Protein AF-S7NZN9-F1 (afdb_monomer_lite)

Foldseek 3Di:
DDPDPVVVVVVVVVLVVVVVVLVVVVVVLVVQCVVCVVVVPVVSNVCSVVPPVVVSVVVVVVSVVD

Organism: Myotis brandtii (NCBI:txid109478)

Secondary structure (DSSP, 8-state):
-PPPHHHHHHHHHHHHHHHHHHHHHHHHHHHHHHHHHHTT-HHHHHHHHHHHHHHHHHHHHHHHT-

pLDDT: mean 77.48, std 9.69, range [45.47, 87.31]

Radius of gyration: 16.66 Å; chains: 1; bounding box: 36×14×51 Å

Structure (mmCIF, N/CA/C/O backbone):
data_AF-S7NZN9-F1
#
_entry.id   AF-S7NZN9-F1
#
loop_
_atom_site.group_PDB
_atom_site.id
_atom_site.type_symbol
_atom_site.label_atom_id
_atom_site.label_alt_id
_atom_site.label_comp_id
_atom_site.label_asym_id
_atom_site.label_entity_id
_atom_site.label_seq_id
_atom_site.pdbx_PDB_ins_code
_atom_site.Cartn_x
_atom_site.Cartn_y
_atom_site.Cartn_z
_atom_site.occupancy
_atom_site.B_iso_or_equiv
_atom_site.auth_seq_id
_atom_site.auth_comp_id
_atom_site.auth_asym_id
_atom_site.auth_atom_id
_atom_site.pdbx_PDB_model_num
ATOM 1 N N . MET A 1 1 ? -14.173 -2.260 33.279 1.00 48.88 1 MET A N 1
ATOM 2 C CA . MET A 1 1 ? -15.143 -1.257 32.785 1.00 48.88 1 MET A CA 1
ATOM 3 C C . MET A 1 1 ? -15.302 -1.477 31.293 1.00 48.88 1 MET A C 1
ATOM 5 O O . MET A 1 1 ? -14.285 -1.595 30.626 1.00 48.88 1 MET A O 1
ATOM 9 N N . LYS A 1 2 ? -16.533 -1.617 30.790 1.00 52.03 2 LYS A N 1
ATOM 10 C CA . LYS A 1 2 ? -16.808 -1.674 29.349 1.00 52.03 2 LYS A CA 1
ATOM 11 C C . LYS A 1 2 ? -17.082 -0.229 28.897 1.00 52.03 2 LYS A C 1
ATOM 13 O O . LYS A 1 2 ? -17.974 0.378 29.486 1.00 52.03 2 LYS A O 1
ATOM 18 N N . PRO A 1 3 ? -16.314 0.328 27.949 1.00 58.88 3 PRO A N 1
ATOM 19 C CA . PRO A 1 3 ? -16.568 1.643 27.380 1.00 58.88 3 PRO A CA 1
ATOM 20 C C . PRO A 1 3 ? -18.015 1.771 26.880 1.00 58.88 3 PRO A C 1
ATOM 22 O O . PRO A 1 3 ? -18.608 0.757 26.480 1.00 58.88 3 PRO A O 1
ATOM 25 N N . PRO A 1 4 ? -18.609 2.972 26.940 1.00 69.69 4 PRO A N 1
ATOM 26 C CA . PRO A 1 4 ? -19.917 3.255 26.364 1.00 69.69 4 PRO A CA 1
ATOM 27 C C . PRO A 1 4 ? -19.994 2.798 24.900 1.00 69.69 4 PRO A C 1
ATOM 29 O O . PRO A 1 4 ? -19.041 2.919 24.139 1.00 69.69 4 PRO A O 1
ATOM 32 N N . GLN A 1 5 ? -21.144 2.247 24.500 1.00 64.06 5 GLN A N 1
ATOM 33 C CA . GLN A 1 5 ? -21.344 1.636 23.174 1.00 64.06 5 GLN A CA 1
ATOM 34 C C . GLN A 1 5 ? -21.006 2.567 21.995 1.00 64.06 5 GLN A C 1
ATOM 36 O O . GLN A 1 5 ? -20.628 2.066 20.943 1.00 64.06 5 GLN A O 1
ATOM 41 N N . GLY A 1 6 ? -21.102 3.889 22.176 1.00 69.19 6 GLY A N 1
ATOM 42 C CA . GLY A 1 6 ? -20.703 4.874 21.167 1.00 69.19 6 GLY A CA 1
ATOM 43 C C . GLY A 1 6 ? -19.193 4.921 20.909 1.00 69.19 6 GLY A C 1
ATOM 44 O O . GLY A 1 6 ? -18.793 4.967 19.755 1.00 69.19 6 GLY A O 1
ATOM 45 N N . GLU A 1 7 ? -18.359 4.813 21.949 1.00 68.81 7 GLU A N 1
ATOM 46 C CA . GLU A 1 7 ? -16.892 4.828 21.801 1.00 68.81 7 GLU A CA 1
ATOM 47 C C . GLU A 1 7 ? -16.382 3.564 21.098 1.00 68.81 7 GLU A C 1
ATOM 49 O O . GLU A 1 7 ? -15.445 3.624 20.308 1.00 68.81 7 GLU A O 1
ATOM 54 N N . TRP A 1 8 ? -17.018 2.413 21.344 1.00 72.56 8 TRP A N 1
ATOM 55 C CA . TRP A 1 8 ? -16.690 1.178 20.626 1.00 72.56 8 TRP A CA 1
ATOM 56 C C . TRP A 1 8 ? -17.093 1.228 19.153 1.00 72.56 8 TRP A C 1
ATOM 58 O O . TRP A 1 8 ? -16.351 0.718 18.320 1.00 72.56 8 TRP A O 1
ATOM 68 N N . GLY A 1 9 ? -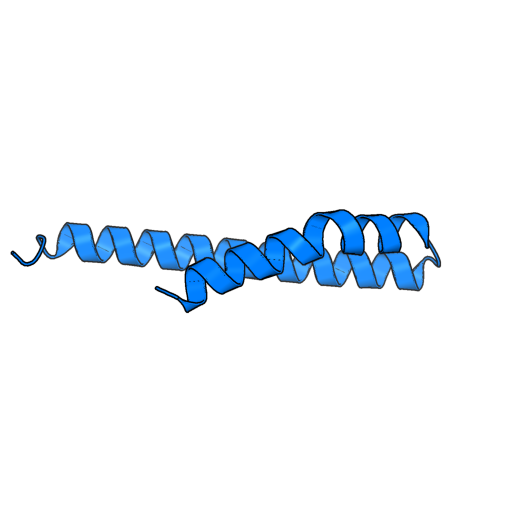18.249 1.823 18.839 1.00 74.88 9 GLY A N 1
ATOM 69 C CA . GLY A 1 9 ? -18.697 2.008 17.458 1.00 74.88 9 GLY A CA 1
ATOM 70 C C . GLY A 1 9 ? -17.768 2.942 16.685 1.00 74.88 9 GLY A C 1
ATOM 71 O O . GLY A 1 9 ? -17.307 2.590 15.610 1.00 74.88 9 GLY A O 1
ATOM 72 N N . GLU A 1 10 ? -17.395 4.073 17.283 1.00 79.44 10 GLU A N 1
ATOM 73 C CA . GLU A 1 10 ? -16.463 5.030 16.677 1.00 79.44 10 GLU A CA 1
ATOM 74 C C . GLU A 1 10 ? -15.054 4.439 16.485 1.00 79.44 10 GLU A C 1
ATOM 76 O O . GLU A 1 10 ? -14.428 4.632 15.439 1.00 79.44 10 GLU A O 1
ATOM 81 N N . ALA A 1 11 ? -14.563 3.665 17.460 1.00 80.94 11 ALA A N 1
ATOM 82 C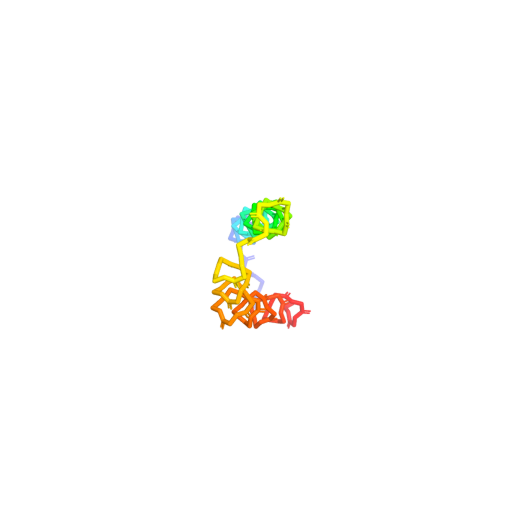 CA . ALA A 1 11 ? -13.295 2.950 17.333 1.00 80.94 11 ALA A CA 1
ATOM 83 C C . ALA A 1 11 ? -13.344 1.897 16.213 1.00 80.94 11 ALA A C 1
ATOM 85 O O . ALA A 1 11 ? -12.395 1.782 15.436 1.00 80.94 11 ALA A O 1
ATOM 86 N N . GLN A 1 12 ? -14.453 1.162 16.099 1.00 80.44 12 GLN A N 1
ATOM 87 C CA . GLN A 1 12 ? -14.654 0.170 15.045 1.00 80.44 12 GLN A CA 1
ATOM 88 C C . GLN A 1 12 ? -14.720 0.825 13.658 1.00 80.44 12 GLN A C 1
ATOM 90 O O . GLN A 1 12 ? -14.014 0.381 12.754 1.00 80.44 12 GLN A O 1
ATOM 95 N N . ASP A 1 13 ? -15.481 1.909 13.509 1.00 86.50 13 ASP A N 1
ATOM 96 C CA . ASP A 1 13 ? -15.585 2.665 12.256 1.00 86.50 13 ASP A CA 1
ATOM 97 C C . ASP A 1 13 ? -14.222 3.244 11.840 1.00 86.50 13 ASP A C 1
ATOM 99 O O . ASP A 1 13 ? -13.839 3.193 10.670 1.00 86.50 13 ASP A O 1
ATOM 103 N N . THR A 1 14 ? -13.439 3.738 12.806 1.00 86.19 14 THR A N 1
ATOM 104 C CA . THR A 1 14 ? -12.077 4.243 12.563 1.00 86.19 14 THR A CA 1
ATOM 105 C C . THR A 1 14 ? -11.140 3.130 12.090 1.00 86.19 14 THR A C 1
ATOM 107 O O . THR A 1 14 ? -10.370 3.327 11.145 1.00 86.19 14 THR A O 1
ATOM 110 N N . MET A 1 15 ? -11.203 1.947 12.710 1.00 85.44 15 MET A N 1
ATOM 111 C CA . MET A 1 15 ? -10.406 0.789 12.289 1.00 85.44 15 MET A CA 1
ATOM 112 C C . MET A 1 15 ? -10.815 0.306 10.896 1.00 85.44 15 MET A C 1
ATOM 114 O O . MET A 1 15 ? -9.947 0.030 10.071 1.00 85.44 15 MET A O 1
ATOM 118 N N . GLU A 1 16 ? -12.112 0.255 10.594 1.00 86.62 16 GLU A N 1
ATOM 119 C CA . GLU A 1 16 ? -12.615 -0.163 9.283 1.00 86.62 16 GLU A CA 1
ATOM 120 C C . GLU A 1 16 ? -12.224 0.829 8.175 1.00 86.62 16 GLU A C 1
ATOM 122 O O . GLU A 1 16 ? -11.764 0.414 7.107 1.00 86.62 16 GLU A O 1
ATOM 127 N N . ALA A 1 17 ? -12.294 2.135 8.451 1.00 87.31 17 ALA A N 1
ATOM 128 C CA . ALA A 1 17 ? -11.806 3.173 7.545 1.00 87.31 17 ALA A CA 1
ATOM 129 C C . ALA A 1 17 ? -10.289 3.066 7.309 1.00 87.31 17 ALA A C 1
ATOM 131 O O . ALA A 1 17 ? -9.832 3.167 6.167 1.00 87.31 17 ALA A O 1
ATOM 132 N N . THR A 1 18 ? -9.511 2.810 8.365 1.00 86.75 18 THR A N 1
ATOM 133 C CA . THR A 1 18 ? -8.055 2.625 8.260 1.00 86.75 18 THR A CA 1
ATOM 134 C C . THR A 1 18 ? -7.722 1.380 7.429 1.00 86.75 18 THR A C 1
ATOM 136 O O . THR A 1 18 ? -6.918 1.458 6.503 1.00 86.75 18 THR A O 1
ATOM 139 N N . LEU A 1 19 ? -8.413 0.258 7.659 1.00 84.56 19 LEU A N 1
ATOM 140 C CA . LEU A 1 19 ? -8.264 -0.969 6.866 1.00 84.56 19 LEU A CA 1
ATOM 141 C C . LEU A 1 19 ? -8.631 -0.763 5.389 1.00 84.56 19 LEU A C 1
ATOM 143 O O . LEU A 1 19 ? -7.980 -1.320 4.501 1.00 84.56 19 LEU A O 1
ATOM 147 N N . ALA A 1 20 ? -9.673 0.019 5.099 1.00 86.94 20 ALA A N 1
ATOM 148 C CA . ALA A 1 20 ? -10.051 0.353 3.728 1.00 86.94 20 ALA A CA 1
ATOM 149 C C . ALA A 1 20 ? -8.963 1.185 3.026 1.00 86.94 20 A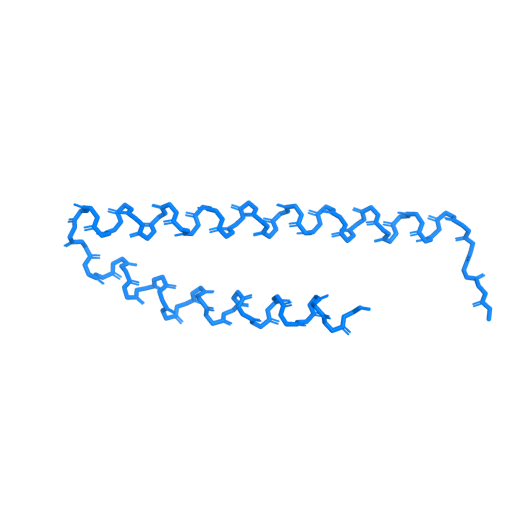LA A C 1
ATOM 151 O O . ALA A 1 20 ? -8.610 0.893 1.879 1.00 86.94 20 ALA A O 1
ATOM 152 N N . LEU A 1 21 ? -8.395 2.171 3.728 1.00 86.75 21 LEU A N 1
ATOM 153 C CA . LEU A 1 21 ? -7.261 2.971 3.258 1.00 86.75 21 LEU A CA 1
ATOM 154 C C . LEU A 1 21 ? -6.036 2.101 2.962 1.00 86.75 21 LEU A C 1
ATOM 156 O O . LEU A 1 21 ? -5.450 2.222 1.888 1.00 86.75 21 LEU A O 1
ATOM 160 N N . GLU A 1 22 ? -5.689 1.174 3.850 1.00 83.75 22 GLU A N 1
ATOM 161 C CA . GLU A 1 22 ? -4.559 0.262 3.640 1.00 83.75 22 GLU A CA 1
ATOM 162 C C . GLU A 1 22 ? -4.757 -0.677 2.459 1.00 83.75 22 GLU A C 1
ATOM 164 O O . GLU A 1 22 ? -3.844 -0.878 1.660 1.00 83.75 22 GLU A O 1
ATOM 169 N N . ARG A 1 23 ? -5.960 -1.240 2.299 1.00 84.81 23 ARG A N 1
ATOM 170 C CA . ARG A 1 23 ? -6.281 -2.068 1.128 1.00 84.81 23 ARG A CA 1
ATOM 171 C C . ARG A 1 23 ? -6.135 -1.271 -0.164 1.00 84.81 23 ARG A C 1
ATOM 173 O O . ARG A 1 23 ? -5.559 -1.783 -1.122 1.00 84.81 23 ARG A O 1
ATOM 180 N N . SER A 1 24 ? -6.617 -0.027 -0.181 1.00 87.06 24 SER A N 1
ATOM 181 C CA . SER A 1 24 ? -6.465 0.871 -1.329 1.00 87.06 24 SER A CA 1
ATOM 182 C C . SER A 1 24 ? -4.996 1.191 -1.616 1.00 87.06 24 SER A C 1
ATOM 184 O O . SER A 1 24 ? -4.599 1.212 -2.780 1.00 87.06 24 SER A O 1
ATOM 186 N N . LEU A 1 25 ? -4.187 1.428 -0.580 1.00 85.31 25 LEU A N 1
ATOM 187 C CA . LEU A 1 25 ? -2.755 1.694 -0.713 1.00 85.31 25 LEU A CA 1
ATOM 188 C C . LEU A 1 25 ? -2.014 0.475 -1.282 1.00 85.31 25 LEU A C 1
ATOM 190 O O . LEU A 1 25 ? -1.266 0.613 -2.247 1.00 85.31 25 LEU A O 1
ATOM 194 N N . ASN A 1 26 ? -2.289 -0.722 -0.756 1.00 83.12 26 ASN A N 1
ATOM 195 C CA . ASN A 1 26 ? -1.700 -1.974 -1.243 1.00 83.12 26 ASN A CA 1
ATOM 196 C C . ASN A 1 26 ? -2.047 -2.225 -2.710 1.00 83.12 26 ASN A C 1
ATOM 198 O O . ASN A 1 26 ? -1.186 -2.602 -3.501 1.00 83.12 26 ASN A O 1
ATOM 202 N N . GLN A 1 27 ? -3.301 -1.979 -3.093 1.00 86.12 27 GLN A N 1
ATOM 203 C CA . GLN A 1 27 ? -3.735 -2.123 -4.477 1.00 86.12 27 GLN A CA 1
ATOM 204 C C . GLN A 1 27 ? -2.988 -1.150 -5.404 1.00 86.12 27 GLN A C 1
ATOM 206 O O . GLN A 1 27 ? -2.468 -1.569 -6.437 1.00 86.12 27 GLN A O 1
ATOM 211 N N . ALA A 1 28 ? -2.855 0.119 -5.005 1.00 87.25 28 ALA A N 1
ATOM 212 C CA . ALA A 1 28 ? -2.111 1.116 -5.774 1.00 87.25 28 ALA A CA 1
ATOM 213 C C . ALA A 1 28 ? -0.616 0.766 -5.904 1.00 87.25 28 ALA A C 1
ATOM 215 O O . ALA A 1 28 ? -0.033 0.941 -6.974 1.00 87.25 28 ALA A O 1
ATOM 216 N N . LEU A 1 29 ? 0.005 0.233 -4.847 1.00 84.94 29 LEU A N 1
ATOM 217 C CA . LEU A 1 29 ? 1.399 -0.223 -4.875 1.00 84.94 29 LEU A CA 1
ATOM 218 C C . LEU A 1 29 ? 1.592 -1.420 -5.814 1.00 84.94 29 LEU A C 1
ATOM 220 O O . LEU A 1 29 ? 2.539 -1.426 -6.603 1.00 84.94 29 LEU A O 1
ATOM 224 N N . LEU A 1 30 ? 0.685 -2.401 -5.784 1.00 84.94 30 LEU A N 1
ATOM 225 C CA . LEU A 1 30 ? 0.713 -3.550 -6.696 1.00 84.94 30 LEU A CA 1
ATOM 226 C C . LEU A 1 30 ? 0.574 -3.115 -8.159 1.00 84.94 30 LEU A C 1
ATOM 228 O O . LEU A 1 30 ? 1.316 -3.591 -9.021 1.00 84.94 30 LEU A O 1
ATOM 232 N N . GLU A 1 31 ? -0.340 -2.189 -8.442 1.00 87.25 31 GLU A N 1
ATOM 233 C CA . GLU A 1 31 ? -0.525 -1.621 -9.780 1.00 87.25 31 GLU A CA 1
ATOM 234 C C . GLU A 1 31 ? 0.710 -0.849 -10.245 1.00 87.25 31 GLU A C 1
ATOM 236 O O . GLU A 1 31 ? 1.147 -1.000 -11.389 1.00 87.25 31 GLU A O 1
ATOM 241 N N . LEU A 1 32 ? 1.325 -0.070 -9.354 1.00 85.44 32 LEU A N 1
ATOM 242 C CA . LEU A 1 32 ? 2.544 0.670 -9.654 1.00 85.44 32 LEU A CA 1
ATOM 243 C C . LEU 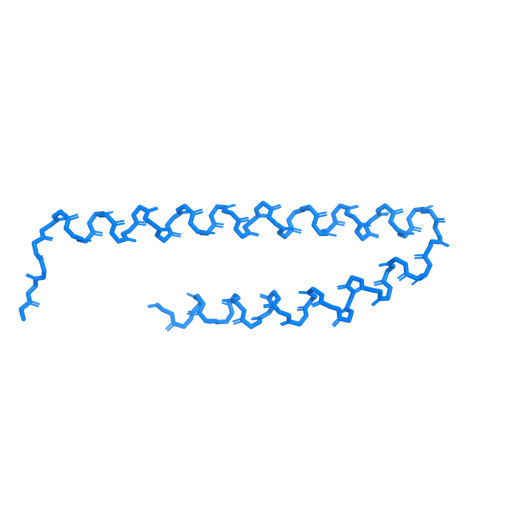A 1 32 ? 3.736 -0.268 -9.906 1.00 85.44 32 LEU A C 1
ATOM 245 O O . LEU A 1 32 ? 4.511 -0.035 -10.835 1.00 85.44 32 LEU A O 1
ATOM 249 N N . GLN A 1 33 ? 3.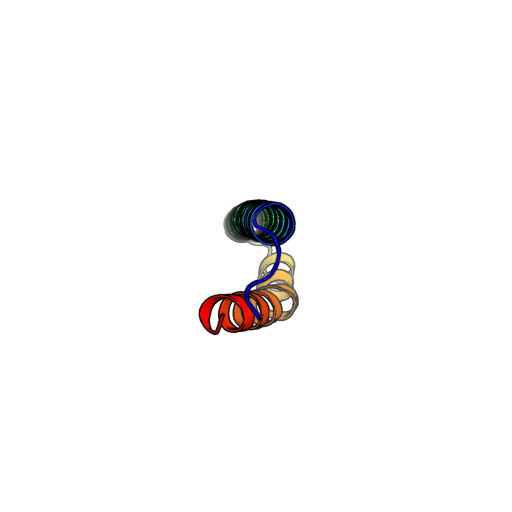847 -1.366 -9.155 1.00 82.81 33 GLN A N 1
ATOM 250 C CA . GLN A 1 33 ? 4.870 -2.392 -9.373 1.00 82.81 33 GLN A CA 1
ATOM 251 C C . GLN A 1 33 ? 4.651 -3.125 -10.712 1.00 82.81 33 GLN A C 1
ATOM 253 O O . GLN A 1 33 ? 5.608 -3.368 -11.456 1.00 82.81 33 GLN A O 1
ATOM 258 N N . ALA A 1 34 ? 3.396 -3.413 -11.075 1.00 83.81 34 ALA A N 1
ATOM 259 C CA . ALA A 1 34 ? 3.046 -3.983 -12.377 1.00 83.81 34 ALA A CA 1
ATOM 260 C C . ALA A 1 34 ? 3.368 -3.020 -13.536 1.00 83.81 34 ALA A C 1
ATOM 262 O O . ALA A 1 34 ? 3.891 -3.446 -14.571 1.00 83.81 34 ALA A O 1
ATOM 263 N N . LEU A 1 35 ? 3.124 -1.717 -13.359 1.00 85.50 35 LEU A N 1
ATOM 264 C CA . LEU A 1 35 ? 3.500 -0.678 -14.321 1.00 85.50 35 LEU A CA 1
ATOM 265 C C . LEU A 1 35 ? 5.020 -0.560 -14.473 1.00 85.50 35 LEU A C 1
ATOM 267 O O . LEU A 1 35 ? 5.501 -0.513 -15.606 1.00 85.50 35 LEU A O 1
ATOM 271 N N . GLY A 1 36 ? 5.775 -0.558 -13.371 1.00 80.00 36 GLY A N 1
ATOM 272 C CA . GL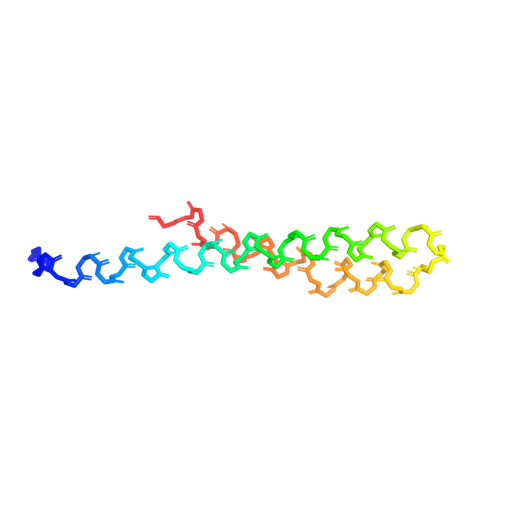Y A 1 36 ? 7.242 -0.548 -13.392 1.00 80.00 36 GLY A CA 1
ATOM 273 C C . GLY A 1 36 ? 7.820 -1.768 -14.107 1.00 80.00 36 GLY A C 1
ATOM 274 O O . GLY A 1 36 ? 8.681 -1.627 -14.976 1.00 80.00 36 GLY A O 1
ATOM 275 N N . SER A 1 37 ? 7.252 -2.948 -13.846 1.00 76.50 37 SER A N 1
ATOM 276 C CA . SER A 1 37 ? 7.626 -4.194 -14.526 1.00 76.50 37 SER A CA 1
ATOM 277 C C . SER A 1 37 ? 7.316 -4.139 -16.027 1.00 76.50 37 SER A C 1
ATOM 279 O O . SER A 1 37 ? 8.166 -4.461 -16.854 1.00 76.50 37 SER A O 1
ATOM 281 N N . THR A 1 38 ? 6.124 -3.658 -16.402 1.00 80.75 38 THR A N 1
ATOM 282 C CA . THR A 1 38 ? 5.704 -3.519 -17.811 1.00 80.75 38 THR A CA 1
ATOM 283 C C . THR A 1 38 ? 6.577 -2.519 -18.568 1.00 80.75 38 THR A C 1
ATOM 285 O O . THR A 1 38 ? 6.876 -2.709 -19.745 1.00 80.75 38 THR A O 1
ATOM 288 N N . ARG A 1 39 ? 7.010 -1.451 -17.893 1.00 80.81 39 ARG A N 1
ATOM 289 C CA . ARG A 1 39 ? 7.882 -0.418 -18.462 1.00 80.81 39 ARG A CA 1
ATOM 290 C C . ARG A 1 39 ? 9.366 -0.785 -18.430 1.00 80.81 39 ARG A C 1
ATOM 292 O O . ARG A 1 39 ? 10.162 -0.007 -18.946 1.00 80.81 39 ARG A O 1
ATOM 299 N N . SER A 1 40 ? 9.725 -1.957 -17.888 1.00 77.69 40 SER A N 1
ATOM 300 C CA . SER A 1 40 ? 11.117 -2.362 -17.645 1.00 77.69 40 SER A CA 1
ATOM 301 C C . SER A 1 40 ? 11.910 -1.263 -16.932 1.00 77.69 40 SER A C 1
ATOM 303 O O . SER A 1 40 ? 13.035 -0.958 -17.318 1.00 77.69 40 SER A O 1
ATOM 305 N N . ASP A 1 41 ? 11.299 -0.643 -15.917 1.00 80.00 41 ASP A N 1
ATOM 306 C CA . ASP A 1 41 ? 11.947 0.349 -15.061 1.00 80.00 41 ASP A CA 1
ATOM 307 C C . ASP A 1 41 ? 12.418 -0.332 -13.762 1.00 80.00 41 ASP A C 1
ATOM 309 O O . ASP A 1 41 ? 11.648 -0.448 -12.798 1.00 80.00 41 ASP A O 1
ATOM 313 N N . PRO A 1 42 ? 13.667 -0.833 -13.726 1.00 77.88 42 PRO A N 1
ATOM 314 C CA . PRO A 1 42 ? 14.210 -1.497 -12.549 1.00 77.88 42 PRO A CA 1
ATOM 315 C C . PRO A 1 42 ? 14.359 -0.541 -11.364 1.00 77.88 42 PRO A C 1
ATOM 317 O O . PRO A 1 42 ? 14.271 -0.990 -10.229 1.00 77.88 42 PRO A O 1
ATOM 320 N N . HIS A 1 43 ? 14.529 0.764 -11.599 1.00 83.38 43 HIS A N 1
ATOM 321 C CA . HIS A 1 43 ? 14.681 1.738 -10.520 1.00 83.38 43 HIS A CA 1
ATOM 322 C C . HIS A 1 43 ? 13.353 1.966 -9.793 1.00 83.38 43 HIS A C 1
ATOM 324 O O . HIS A 1 43 ? 13.319 2.058 -8.568 1.00 83.38 43 HIS A O 1
ATOM 330 N N . LEU A 1 44 ? 12.243 2.010 -10.537 1.00 79.75 44 LEU A N 1
ATOM 331 C CA . LEU A 1 44 ? 10.910 2.085 -9.942 1.00 79.75 44 LEU A CA 1
ATOM 332 C C . LEU A 1 44 ? 10.570 0.815 -9.146 1.00 79.75 44 LEU A C 1
ATOM 334 O O . LEU A 1 44 ? 10.021 0.918 -8.054 1.00 79.75 44 LEU A O 1
ATOM 338 N N . CYS A 1 45 ? 10.915 -0.370 -9.656 1.00 81.19 45 CYS A N 1
ATOM 339 C CA . CYS A 1 45 ? 10.671 -1.623 -8.933 1.00 81.19 45 CYS A CA 1
ATOM 340 C C . CYS A 1 45 ? 11.491 -1.705 -7.635 1.00 81.19 45 CYS A C 1
ATOM 342 O O . CYS A 1 45 ? 10.925 -1.985 -6.581 1.00 81.19 45 CYS A O 1
ATOM 344 N N . ASP A 1 46 ? 12.788 -1.391 -7.701 1.00 83.19 46 ASP A N 1
ATOM 345 C CA . ASP A 1 46 ? 13.699 -1.444 -6.551 1.00 83.19 46 ASP A CA 1
ATOM 346 C C . ASP A 1 46 ? 13.318 -0.414 -5.470 1.00 83.19 46 ASP A C 1
ATOM 348 O O . ASP A 1 46 ? 13.338 -0.710 -4.275 1.00 83.19 46 ASP A O 1
ATOM 352 N N . PHE A 1 47 ? 12.862 0.777 -5.880 1.00 84.00 47 PHE A N 1
ATOM 353 C CA . PHE A 1 47 ? 12.328 1.789 -4.966 1.00 84.00 47 PHE A CA 1
ATOM 354 C C . PHE A 1 47 ? 11.077 1.295 -4.223 1.00 84.00 47 PHE A C 1
ATOM 356 O O . PHE A 1 47 ? 10.967 1.475 -3.010 1.00 84.00 47 PHE A O 1
ATOM 363 N N . LEU A 1 48 ? 10.143 0.643 -4.922 1.00 82.31 48 LEU A N 1
ATOM 364 C CA . LEU A 1 48 ? 8.914 0.133 -4.307 1.00 82.31 48 LEU A CA 1
ATOM 365 C C . LEU A 1 48 ? 9.187 -1.011 -3.327 1.00 82.31 48 LEU A C 1
ATOM 367 O O . LEU A 1 48 ? 8.588 -1.053 -2.249 1.00 82.31 48 LEU A O 1
ATOM 371 N N . GLU A 1 49 ? 10.105 -1.914 -3.669 1.00 80.50 49 GLU A N 1
ATOM 372 C CA . GLU A 1 49 ? 10.478 -3.026 -2.795 1.00 80.50 49 GLU A CA 1
ATOM 373 C C . GLU A 1 49 ? 11.235 -2.564 -1.548 1.00 80.50 49 GLU A C 1
ATOM 375 O O . GLU A 1 49 ? 10.919 -3.026 -0.451 1.00 80.50 49 GLU A O 1
ATOM 380 N N . ASN A 1 50 ? 12.177 -1.628 -1.685 1.00 81.38 50 ASN A N 1
ATOM 381 C CA . ASN A 1 50 ? 12.990 -1.173 -0.557 1.00 81.38 50 ASN A CA 1
ATOM 382 C C . ASN A 1 50 ? 12.252 -0.214 0.384 1.00 81.38 50 ASN A C 1
ATOM 384 O O . ASN A 1 50 ? 12.493 -0.252 1.590 1.00 81.38 50 ASN A O 1
ATOM 388 N N . HIS A 1 51 ? 11.365 0.640 -0.136 1.00 80.25 51 HIS A N 1
ATOM 389 C CA . HIS A 1 51 ? 10.716 1.667 0.682 1.00 80.25 51 HIS A CA 1
ATOM 390 C C . HIS A 1 51 ? 9.344 1.245 1.208 1.00 80.25 51 HIS A C 1
ATOM 392 O O . HIS A 1 51 ? 9.069 1.441 2.383 1.00 80.25 51 HIS A O 1
ATOM 398 N N . PHE A 1 52 ? 8.491 0.629 0.388 1.00 75.88 52 PHE A N 1
ATOM 399 C CA . PHE A 1 52 ? 7.080 0.450 0.761 1.00 75.88 52 PHE A CA 1
ATOM 400 C C . PHE A 1 52 ? 6.762 -0.953 1.262 1.00 75.88 52 PHE A C 1
ATOM 402 O O . PHE A 1 52 ? 5.949 -1.121 2.168 1.00 75.88 52 PHE A O 1
ATOM 409 N N . ARG A 1 53 ? 7.432 -1.976 0.726 1.00 74.19 53 ARG A N 1
ATOM 410 C CA . ARG A 1 53 ? 7.127 -3.377 1.044 1.00 74.19 53 ARG A CA 1
ATOM 411 C C . ARG A 1 53 ? 7.457 -3.743 2.499 1.00 74.19 53 ARG A C 1
ATOM 413 O O . ARG A 1 53 ? 6.749 -4.546 3.100 1.00 74.19 53 ARG A O 1
ATOM 420 N N . GLY A 1 54 ? 8.505 -3.148 3.073 1.00 75.69 54 GLY A N 1
ATOM 421 C CA . GLY A 1 54 ? 8.870 -3.340 4.483 1.00 75.69 54 GLY A CA 1
ATOM 422 C C . GLY A 1 54 ? 7.889 -2.672 5.450 1.00 75.69 54 GLY A C 1
ATOM 423 O O . GLY A 1 54 ? 7.435 -3.304 6.405 1.00 75.69 54 GLY A O 1
ATOM 424 N N . GLU A 1 55 ? 7.514 -1.421 5.175 1.00 73.94 55 GLU A N 1
ATOM 425 C CA . GLU A 1 55 ? 6.542 -0.678 5.986 1.00 73.94 55 GLU A CA 1
ATOM 426 C C . GLU A 1 55 ? 5.148 -1.320 5.930 1.00 73.94 55 GLU A C 1
ATOM 428 O O . GLU A 1 55 ? 4.488 -1.454 6.960 1.00 73.94 55 GLU A O 1
ATOM 433 N N . GLU A 1 56 ? 4.731 -1.814 4.760 1.00 68.19 56 GLU A N 1
ATOM 434 C CA . GLU A 1 56 ? 3.450 -2.502 4.581 1.00 68.19 56 GLU A CA 1
ATOM 435 C C . GLU A 1 56 ? 3.338 -3.772 5.445 1.00 68.19 56 GLU A C 1
ATOM 437 O O . GLU A 1 56 ? 2.293 -4.038 6.041 1.00 68.19 56 GLU A O 1
ATOM 442 N N . VAL A 1 57 ? 4.414 -4.562 5.545 1.00 74.31 57 VAL A N 1
ATOM 443 C CA . VAL A 1 57 ? 4.441 -5.778 6.377 1.00 74.31 57 VAL A CA 1
ATOM 444 C C . VAL A 1 57 ? 4.362 -5.431 7.863 1.00 74.31 57 VAL A C 1
ATOM 446 O O . VAL A 1 57 ? 3.634 -6.094 8.602 1.00 74.31 57 VAL A O 1
ATOM 449 N N . GLU A 1 58 ? 5.057 -4.381 8.301 1.00 75.88 58 GLU A N 1
ATOM 450 C CA . GLU A 1 58 ? 5.034 -3.925 9.696 1.00 75.88 58 GLU A CA 1
ATOM 451 C C . GLU A 1 58 ? 3.663 -3.384 10.114 1.00 75.88 58 GLU A C 1
ATOM 453 O O . GLU A 1 58 ? 3.181 -3.688 11.207 1.00 75.88 58 GLU A O 1
ATOM 458 N N . ILE A 1 59 ? 3.008 -2.615 9.244 1.00 70.81 59 ILE A N 1
ATOM 459 C CA . ILE A 1 59 ? 1.659 -2.090 9.478 1.00 70.81 59 ILE A CA 1
ATOM 460 C C . ILE A 1 59 ? 0.645 -3.239 9.572 1.00 70.81 59 ILE A C 1
ATOM 462 O O . ILE A 1 59 ? -0.096 -3.352 10.550 1.00 70.81 59 ILE A O 1
ATOM 466 N N . LYS A 1 60 ? 0.684 -4.167 8.612 1.00 68.19 60 LYS A N 1
ATOM 467 C CA . LYS A 1 60 ? -0.220 -5.324 8.549 1.00 68.19 60 LYS A CA 1
ATOM 468 C C . LYS A 1 60 ? -0.030 -6.275 9.734 1.00 68.19 60 LYS A C 1
ATOM 470 O O . LYS A 1 60 ? -1.003 -6.832 10.236 1.00 68.19 60 LYS A O 1
ATOM 475 N N . LYS A 1 61 ? 1.207 -6.425 10.220 1.00 77.38 61 LYS A N 1
ATOM 476 C CA . LYS A 1 61 ? 1.518 -7.174 11.444 1.00 77.38 61 LYS A CA 1
ATOM 477 C C . LYS A 1 61 ? 0.906 -6.509 12.677 1.00 77.38 61 LYS A C 1
ATOM 479 O O . LYS A 1 61 ? 0.192 -7.168 13.422 1.00 77.38 61 LYS A O 1
ATOM 484 N N . LYS A 1 62 ? 1.091 -5.193 12.837 1.00 71.56 62 LYS A N 1
ATOM 485 C CA . LYS A 1 62 ? 0.486 -4.426 13.941 1.00 71.56 62 LYS A CA 1
ATOM 486 C C . LYS A 1 62 ? -1.042 -4.517 13.954 1.00 71.56 62 LYS A C 1
ATOM 488 O O . LYS A 1 62 ? -1.619 -4.540 15.032 1.00 71.56 62 LYS A O 1
ATOM 493 N N . MET A 1 63 ? -1.683 -4.609 12.787 1.00 65.88 63 MET A N 1
ATOM 494 C CA . MET A 1 63 ? -3.137 -4.781 12.689 1.00 65.88 63 MET A CA 1
ATOM 495 C C . MET A 1 63 ? -3.624 -6.217 12.881 1.00 65.88 63 MET A C 1
ATOM 497 O O . MET A 1 63 ? -4.718 -6.412 13.394 1.00 65.88 63 MET A O 1
ATOM 501 N N . GLY A 1 64 ? -2.844 -7.223 12.476 1.00 62.91 64 GLY A N 1
ATOM 502 C CA . GLY A 1 64 ? -3.177 -8.634 12.701 1.00 62.91 64 GLY A CA 1
ATOM 503 C C . GLY A 1 64 ? -2.996 -9.091 14.153 1.00 62.91 64 GLY A C 1
ATOM 504 O O . GLY A 1 64 ? -3.618 -10.067 14.559 1.00 62.91 64 GLY A O 1
ATOM 505 N N . ASP A 1 65 ? -2.163 -8.382 14.921 1.00 55.09 65 ASP A N 1
ATOM 506 C CA . ASP A 1 65 ? -1.931 -8.601 16.355 1.00 55.09 65 ASP A CA 1
ATOM 507 C C . ASP A 1 65 ? -2.944 -7.856 17.265 1.00 55.09 65 ASP A C 1
ATOM 509 O O . ASP A 1 65 ? -2.784 -7.866 18.489 1.00 55.09 65 ASP A O 1
ATOM 513 N N . THR A 1 66 ? -3.969 -7.202 16.692 1.00 45.47 66 THR A N 1
ATOM 514 C CA . THR A 1 66 ? -5.059 -6.521 17.431 1.00 45.47 66 THR A CA 1
ATOM 515 C C . THR A 1 66 ? -6.307 -7.396 17.504 1.00 45.47 66 THR A C 1
ATOM 517 O O . THR A 1 66 ? -6.919 -7.454 18.597 1.00 45.47 66 THR A O 1
#

Sequence (66 aa):
MKPPQGEWGEAQDTMEATLALERSLNQALLELQALGSTRSDPHLCDFLENHFRGEEVEIKKKMGDT

InterPro domains:
  IPR001519 Ferritin [PTHR11431] (2-65)
  IPR008331 Ferritin/DPS domain [PF00210] (3-64)
  IPR009040 Ferritin-like diiron domain [PS50905] (1-66)
  IPR009078 Ferritin-like superfamily [SSF47240] (2-65)
  IPR012347 Ferritin-like [G3DSA:1.20.1260.10] (1-66)